Protein AF-A0A938BA21-F1 (afdb_monomer_lite)

Foldseek 3Di:
DDWEAAPVGQIADEDPVQQVCQCPVAVDVGFVVLVNVQRHDFFFWFQDPPDPQKIWGWHDDPPQKTWIWIARRVRSYTNHIHIGNDDDDGHTPDGDPVVVD

pLDDT: mean 94.54, std 6.04, range [58.44, 98.5]

Secondary structure (DSSP, 8-state):
-EEEE-TT--EEEE-HHHHHIIIIIS--S-HHHHHHHHHHS-SEEEEESSSTTEEEEEEE-TTS-EEEEEEETTTTEEEEEEEESSPPSEEEEEE-GGG--

Radius of gyration: 12.65 Å; chains: 1; bounding box: 28×26×35 Å

Structure (mmCIF, N/CA/C/O backbone):
data_AF-A0A938BA21-F1
#
_entry.id   AF-A0A938BA21-F1
#
loop_
_atom_site.group_PDB
_atom_site.id
_atom_site.type_symbol
_atom_site.label_atom_id
_atom_site.label_alt_id
_atom_site.label_comp_id
_atom_site.label_asym_id
_atom_site.label_entity_id
_atom_site.label_seq_id
_atom_site.pdbx_PDB_ins_code
_atom_site.Cartn_x
_atom_site.Cartn_y
_atom_site.Cartn_z
_atom_site.occupancy
_atom_site.B_iso_or_equiv
_atom_site.auth_seq_id
_atom_site.auth_comp_id
_atom_site.auth_asym_id
_atom_site.auth_atom_id
_atom_site.pdbx_PDB_model_num
ATOM 1 N N . MET A 1 1 ? 3.106 12.039 12.146 1.00 92.94 1 MET A N 1
ATOM 2 C CA . MET A 1 1 ? 2.099 11.088 11.623 1.00 92.94 1 MET A CA 1
ATOM 3 C C . MET A 1 1 ? 1.392 11.695 10.422 1.00 92.94 1 MET A C 1
ATOM 5 O O . MET A 1 1 ? 1.277 12.912 10.372 1.00 92.94 1 MET A O 1
ATOM 9 N N . GLU A 1 2 ? 0.890 10.875 9.500 1.00 96.19 2 GLU A N 1
ATOM 10 C CA . GLU A 1 2 ? 0.156 11.316 8.303 1.00 96.19 2 GLU A CA 1
ATOM 11 C C . GLU A 1 2 ? -1.136 10.506 8.121 1.00 96.19 2 GLU A C 1
ATOM 13 O O . GLU A 1 2 ? -1.182 9.330 8.482 1.00 96.19 2 GLU A O 1
ATOM 18 N N . PHE A 1 3 ? -2.157 11.111 7.509 1.00 97.44 3 PHE A N 1
ATOM 19 C CA . PHE A 1 3 ? -3.383 10.428 7.080 1.00 97.44 3 PHE A CA 1
ATOM 20 C C . PHE A 1 3 ? -3.451 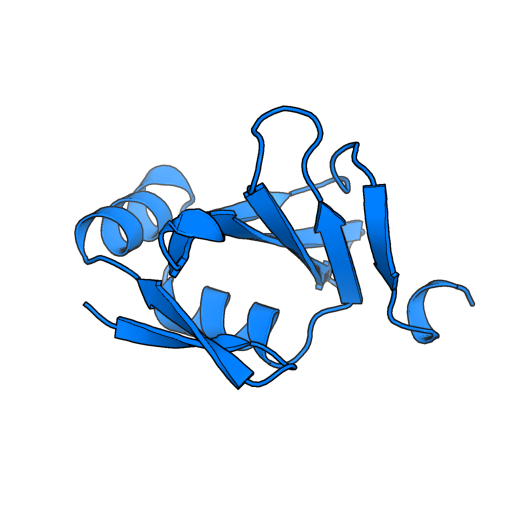10.418 5.555 1.00 97.44 3 PHE A C 1
ATOM 22 O O . PHE A 1 3 ? -3.305 11.463 4.915 1.00 97.44 3 PHE A O 1
ATOM 29 N N . ILE A 1 4 ? -3.636 9.240 4.961 1.00 97.44 4 ILE A N 1
ATOM 30 C CA . ILE A 1 4 ? -3.569 9.056 3.509 1.00 97.44 4 ILE A CA 1
ATOM 31 C C . ILE A 1 4 ? -4.812 8.311 3.032 1.00 97.44 4 ILE A C 1
ATOM 33 O O . ILE A 1 4 ? -5.161 7.272 3.581 1.00 97.44 4 ILE A O 1
ATOM 37 N N . ASN A 1 5 ? -5.454 8.845 1.994 1.00 96.75 5 ASN A N 1
ATOM 38 C CA . ASN A 1 5 ? -6.619 8.231 1.365 1.00 96.75 5 ASN A CA 1
ATOM 39 C C . ASN A 1 5 ? -6.204 7.222 0.289 1.00 96.75 5 ASN A C 1
ATOM 41 O O . ASN A 1 5 ? -5.252 7.477 -0.457 1.00 96.75 5 ASN A O 1
ATOM 45 N N . ASP A 1 6 ? -6.946 6.124 0.163 1.00 94.12 6 ASP A N 1
ATOM 46 C CA . ASP A 1 6 ? -6.897 5.276 -1.028 1.00 94.12 6 ASP A CA 1
ATOM 47 C C . ASP A 1 6 ? -7.862 5.723 -2.133 1.00 94.12 6 ASP A C 1
ATOM 49 O O . ASP A 1 6 ? -8.566 6.730 -2.019 1.00 94.12 6 ASP A O 1
ATOM 53 N N . LYS A 1 7 ? -7.871 4.960 -3.234 1.00 87.38 7 LYS A N 1
ATOM 54 C CA . LYS A 1 7 ? -8.720 5.218 -4.404 1.00 87.38 7 LYS A CA 1
ATOM 55 C C . LYS A 1 7 ? -10.225 5.198 -4.106 1.00 87.38 7 LYS A C 1
ATOM 57 O O . LYS A 1 7 ? -10.982 5.755 -4.894 1.00 87.38 7 LYS A O 1
ATOM 62 N N . ASP A 1 8 ? -10.643 4.531 -3.030 1.00 91.25 8 ASP A N 1
ATOM 63 C CA . ASP A 1 8 ? -12.046 4.349 -2.650 1.00 91.25 8 ASP A CA 1
ATOM 64 C C . ASP A 1 8 ? -12.443 5.299 -1.499 1.00 91.25 8 ASP A C 1
ATOM 66 O O . ASP A 1 8 ? -13.583 5.280 -1.041 1.00 91.25 8 ASP A O 1
ATOM 70 N N . GLY A 1 9 ? -11.522 6.168 -1.059 1.00 92.88 9 GLY A N 1
ATOM 71 C CA . GLY A 1 9 ? -11.742 7.145 0.006 1.00 92.88 9 GLY A CA 1
ATOM 72 C C . GLY A 1 9 ? -11.505 6.605 1.418 1.00 92.88 9 GLY A C 1
ATOM 73 O O . GLY A 1 9 ? -11.820 7.298 2.384 1.00 92.88 9 GLY A O 1
ATOM 74 N N . ASN A 1 10 ? -10.940 5.401 1.566 1.00 94.31 10 ASN A N 1
ATOM 75 C CA . ASN A 1 10 ? -10.558 4.878 2.876 1.00 94.31 10 ASN A CA 1
ATOM 76 C C . ASN A 1 10 ? -9.349 5.652 3.408 1.00 94.31 10 ASN A C 1
ATOM 78 O O . ASN A 1 10 ? -8.363 5.831 2.691 1.00 94.31 10 ASN A O 1
ATOM 82 N N . ILE A 1 11 ? -9.409 6.079 4.670 1.00 97.38 11 ILE A N 1
ATOM 83 C CA . ILE A 1 11 ? -8.334 6.828 5.329 1.00 97.38 11 ILE A CA 1
ATOM 84 C C . ILE A 1 11 ? -7.462 5.860 6.122 1.00 97.38 11 ILE A C 1
ATOM 86 O O . ILE A 1 11 ? -7.952 5.191 7.028 1.00 97.38 11 ILE A O 1
ATOM 90 N N . PHE A 1 12 ? -6.161 5.859 5.840 1.00 98.06 12 PHE A N 1
ATOM 91 C CA . PHE A 1 12 ? -5.170 5.097 6.589 1.00 98.06 12 PHE A CA 1
ATOM 92 C C . PHE A 1 12 ? -4.212 6.009 7.354 1.00 98.06 12 PHE A C 1
ATOM 94 O O . PHE A 1 12 ? -3.714 7.006 6.824 1.00 98.06 12 PHE A O 1
ATOM 101 N N . GLU A 1 13 ? -3.910 5.635 8.593 1.00 98.38 13 GLU A N 1
ATOM 102 C CA . GLU A 1 13 ? -2.884 6.266 9.414 1.00 98.38 13 GLU A CA 1
ATOM 103 C C . GLU A 1 13 ? -1.497 5.702 9.048 1.00 98.38 13 GLU A C 1
ATOM 105 O O . GLU A 1 13 ? -1.265 4.489 9.008 1.00 98.38 13 GLU A O 1
ATOM 110 N N . LEU A 1 14 ? -0.545 6.606 8.808 1.00 98.38 14 LEU A N 1
ATOM 111 C CA . LEU A 1 14 ? 0.873 6.318 8.627 1.00 98.38 14 LEU A CA 1
ATOM 112 C C . LEU A 1 14 ? 1.668 6.926 9.790 1.00 98.38 14 LEU A C 1
ATOM 114 O O . LEU A 1 14 ? 1.911 8.135 9.860 1.00 98.38 14 LEU A O 1
ATOM 118 N N . ARG A 1 15 ? 2.072 6.062 10.722 1.00 98.38 15 ARG A N 1
ATOM 119 C CA . ARG A 1 15 ? 2.799 6.442 11.943 1.00 98.38 15 ARG A CA 1
ATOM 120 C C . ARG A 1 15 ? 4.247 6.808 11.662 1.00 98.38 15 ARG A C 1
ATOM 122 O O . ARG A 1 15 ? 4.874 6.232 10.777 1.00 98.38 15 ARG A O 1
ATOM 129 N N . ASP A 1 16 ? 4.814 7.686 12.489 1.00 98.25 16 ASP A N 1
ATOM 130 C CA . ASP A 1 16 ? 6.215 8.117 12.356 1.00 98.25 16 ASP A CA 1
ATOM 131 C C . ASP A 1 16 ? 7.204 6.952 12.504 1.00 98.25 16 ASP A C 1
ATOM 133 O O . ASP A 1 16 ? 8.198 6.880 11.781 1.00 98.25 16 ASP A O 1
ATOM 137 N N . SER A 1 17 ? 6.896 5.978 13.367 1.00 97.75 17 SER A N 1
ATOM 138 C CA . SER A 1 17 ? 7.665 4.732 13.475 1.00 97.75 17 SER A CA 1
ATOM 139 C C . SER A 1 17 ? 7.648 3.924 12.174 1.00 97.75 17 SER A C 1
ATOM 141 O O . SER A 1 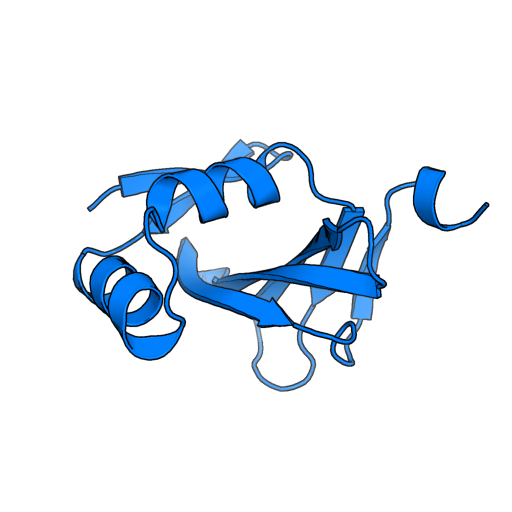17 ? 8.699 3.468 11.726 1.00 97.75 17 SER A O 1
ATOM 143 N N . THR A 1 18 ? 6.488 3.801 11.523 1.00 98.19 18 THR A N 1
ATOM 144 C CA . THR A 1 18 ? 6.362 3.146 10.215 1.00 98.19 18 THR A CA 1
ATOM 145 C C . THR A 1 18 ? 7.095 3.930 9.124 1.00 98.19 18 THR A C 1
ATOM 147 O O . THR A 1 18 ? 7.767 3.328 8.290 1.00 98.19 18 THR A O 1
ATOM 150 N N . ILE A 1 19 ? 7.035 5.267 9.140 1.00 98.31 19 ILE A N 1
ATOM 151 C CA . ILE A 1 19 ? 7.784 6.122 8.204 1.00 98.31 19 ILE A CA 1
ATOM 152 C C . ILE A 1 19 ? 9.285 5.844 8.32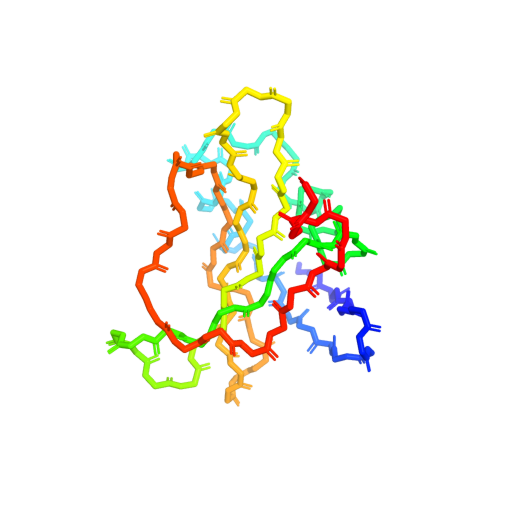0 1.00 98.31 19 ILE A C 1
ATOM 154 O O . ILE A 1 19 ? 9.940 5.617 7.303 1.00 98.31 19 ILE A O 1
ATOM 158 N N . ASN A 1 20 ? 9.824 5.819 9.540 1.00 97.88 20 ASN A N 1
ATOM 159 C CA . ASN A 1 20 ? 11.242 5.543 9.769 1.00 97.88 20 ASN A CA 1
ATOM 160 C C . ASN A 1 20 ? 11.608 4.106 9.366 1.00 97.88 20 ASN A C 1
ATOM 162 O O . ASN A 1 20 ? 12.594 3.901 8.665 1.00 97.88 20 ASN A O 1
ATOM 166 N N . HIS A 1 21 ? 10.765 3.121 9.693 1.00 98.00 21 HIS A N 1
ATOM 167 C CA . HIS A 1 21 ? 10.957 1.736 9.255 1.00 98.00 21 HIS A CA 1
ATOM 168 C C . HIS A 1 21 ? 11.041 1.609 7.725 1.00 98.00 21 HIS A C 1
ATOM 170 O O . HIS A 1 21 ? 11.943 0.951 7.208 1.00 98.00 21 HIS A O 1
ATOM 176 N N . ILE A 1 22 ? 10.148 2.276 6.989 1.00 98.19 22 ILE A N 1
ATOM 177 C CA . ILE A 1 22 ? 10.159 2.283 5.520 1.00 98.19 22 ILE A CA 1
ATOM 178 C C . ILE A 1 22 ? 11.403 3.001 4.983 1.00 98.19 22 ILE A C 1
ATOM 180 O O . ILE A 1 22 ? 12.049 2.516 4.047 1.00 98.19 22 ILE A O 1
ATOM 184 N N . ARG A 1 23 ? 11.754 4.151 5.569 1.00 98.12 23 ARG A N 1
ATOM 185 C CA . ARG A 1 23 ? 12.914 4.938 5.144 1.00 98.12 23 ARG A CA 1
ATOM 186 C C . ARG A 1 23 ? 14.203 4.141 5.284 1.00 98.12 23 ARG A C 1
ATOM 188 O O . ARG A 1 23 ? 14.945 4.017 4.312 1.00 98.12 23 ARG A O 1
ATOM 195 N N . ASP A 1 24 ? 14.420 3.556 6.453 1.00 96.88 24 ASP A N 1
ATOM 196 C CA . ASP A 1 24 ? 15.706 2.971 6.819 1.00 96.88 24 ASP A CA 1
ATOM 197 C C . ASP A 1 24 ? 15.773 1.488 6.432 1.00 96.88 24 ASP A C 1
ATOM 199 O O . ASP A 1 24 ? 16.735 1.040 5.803 1.00 96.88 24 ASP A O 1
ATOM 203 N N . GLY A 1 25 ? 14.714 0.730 6.728 1.00 96.62 25 GLY A N 1
ATOM 204 C CA . GLY A 1 25 ? 14.629 -0.708 6.463 1.00 96.62 25 GLY A CA 1
ATOM 205 C C . GLY A 1 25 ? 14.422 -1.051 4.988 1.00 96.62 25 GLY A C 1
ATOM 206 O O . GLY A 1 25 ? 14.939 -2.061 4.508 1.00 96.62 25 GLY A O 1
ATOM 207 N N . HIS A 1 26 ? 13.713 -0.200 4.240 1.00 95.75 26 HIS A N 1
ATOM 208 C CA . HIS A 1 26 ? 13.428 -0.420 2.816 1.00 95.75 26 HIS A CA 1
ATOM 209 C C . HIS A 1 26 ? 14.119 0.580 1.881 1.00 95.75 26 HIS A C 1
ATOM 211 O O . HIS A 1 26 ? 13.963 0.482 0.661 1.00 95.75 26 HIS A O 1
ATOM 217 N N . ARG A 1 27 ? 14.931 1.498 2.428 1.00 95.88 27 ARG A N 1
ATOM 218 C CA . ARG A 1 27 ? 15.720 2.495 1.679 1.00 95.88 27 ARG A CA 1
ATOM 219 C C . ARG A 1 27 ? 14.862 3.374 0.762 1.00 95.88 27 ARG A C 1
ATOM 221 O O . ARG A 1 27 ? 15.254 3.691 -0.363 1.00 95.88 27 ARG A O 1
ATOM 228 N N . ILE A 1 28 ? 13.679 3.764 1.233 1.00 97.25 28 ILE A N 1
ATOM 229 C CA . ILE A 1 28 ? 12.766 4.659 0.514 1.00 97.25 28 ILE A CA 1
ATOM 230 C C . ILE A 1 28 ? 12.959 6.088 1.025 1.00 97.25 28 ILE A C 1
ATOM 232 O O . ILE A 1 28 ? 12.535 6.422 2.125 1.00 97.25 28 ILE A O 1
ATOM 236 N N . ALA A 1 29 ? 13.573 6.954 0.215 1.00 95.94 29 ALA A N 1
ATOM 237 C CA . ALA A 1 29 ? 13.935 8.314 0.631 1.00 95.94 29 ALA A CA 1
ATOM 238 C C . ALA A 1 29 ? 12.736 9.156 1.116 1.00 95.94 29 ALA A C 1
ATOM 240 O O . ALA A 1 29 ? 12.846 9.871 2.111 1.00 95.94 29 ALA A O 1
ATOM 241 N N . ASN A 1 30 ? 11.585 9.041 0.442 1.00 97.50 30 ASN A N 1
ATOM 242 C CA . ASN A 1 30 ? 10.348 9.722 0.824 1.00 97.50 30 ASN A CA 1
ATOM 243 C C . ASN A 1 30 ? 9.196 8.707 0.991 1.00 97.50 30 ASN A C 1
ATOM 245 O O . ASN A 1 30 ? 8.478 8.436 0.025 1.00 97.50 30 ASN A O 1
ATOM 249 N N . PRO A 1 31 ? 9.033 8.113 2.191 1.00 98.06 31 PRO A N 1
ATOM 250 C CA . PRO A 1 31 ? 8.005 7.103 2.454 1.00 98.06 31 PRO A CA 1
ATOM 251 C C . PRO A 1 31 ? 6.577 7.605 2.242 1.00 98.06 31 PRO A C 1
ATOM 253 O O . PRO A 1 31 ? 5.754 6.884 1.687 1.00 98.06 31 PRO A O 1
ATOM 256 N N . VAL A 1 32 ? 6.286 8.842 2.655 1.00 98.06 32 VAL A N 1
ATOM 257 C CA . VAL A 1 32 ? 4.938 9.423 2.561 1.00 98.06 32 VAL A CA 1
ATOM 258 C C . VAL A 1 32 ? 4.530 9.560 1.099 1.00 98.06 32 VAL A C 1
ATOM 260 O O . VAL A 1 32 ? 3.461 9.093 0.712 1.00 98.06 32 VAL A O 1
ATOM 263 N N . GLU A 1 33 ? 5.406 10.130 0.270 1.00 98.00 33 GLU A N 1
ATOM 264 C CA . GLU A 1 33 ? 5.142 10.275 -1.163 1.00 98.00 33 GLU A CA 1
ATOM 265 C C . GLU A 1 33 ? 5.051 8.916 -1.863 1.00 98.00 33 GLU A C 1
ATOM 267 O O . GLU A 1 33 ? 4.174 8.695 -2.694 1.00 98.00 33 GLU A O 1
ATOM 272 N N . PHE A 1 34 ? 5.907 7.964 -1.477 1.00 97.75 34 PHE A N 1
ATOM 273 C CA . PHE A 1 34 ? 5.849 6.600 -1.998 1.00 97.75 34 PHE A CA 1
ATOM 274 C C . PHE A 1 34 ? 4.483 5.952 -1.748 1.00 97.75 34 PHE A C 1
ATOM 276 O O . PHE A 1 34 ? 3.918 5.348 -2.659 1.00 97.75 34 PHE A O 1
ATOM 283 N N . VAL A 1 35 ? 3.945 6.083 -0.532 1.00 98.19 35 VAL A N 1
ATOM 284 C CA . VAL A 1 35 ? 2.628 5.543 -0.177 1.00 98.19 35 VAL A CA 1
ATOM 285 C C . VAL A 1 35 ? 1.516 6.265 -0.937 1.00 98.19 35 VAL A C 1
ATOM 287 O O . VAL A 1 35 ? 0.684 5.599 -1.554 1.00 98.19 35 VAL A O 1
ATOM 290 N N . LYS A 1 36 ? 1.526 7.607 -0.952 1.00 97.50 36 LYS A N 1
ATOM 291 C CA . LYS A 1 36 ? 0.538 8.421 -1.681 1.00 97.50 36 LYS A CA 1
ATOM 292 C C . LYS A 1 36 ? 0.474 8.037 -3.159 1.00 97.50 36 LYS A C 1
ATOM 294 O O . LYS A 1 36 ? -0.610 7.827 -3.693 1.00 97.50 36 LYS A O 1
ATOM 299 N N . GLU A 1 37 ? 1.622 7.868 -3.809 1.00 95.88 37 GLU A N 1
ATOM 300 C CA . GLU A 1 37 ? 1.693 7.499 -5.224 1.00 95.88 37 GLU A CA 1
ATOM 301 C C . GLU A 1 37 ? 1.076 6.122 -5.518 1.00 95.88 37 GLU A C 1
ATOM 303 O O . GLU A 1 37 ? 0.462 5.928 -6.577 1.00 95.88 37 GLU A O 1
ATOM 308 N N . VAL A 1 38 ? 1.273 5.154 -4.616 1.00 97.19 38 VAL A N 1
ATOM 309 C CA . VAL A 1 38 ? 0.683 3.816 -4.744 1.00 97.19 38 VAL A CA 1
ATOM 310 C C . VAL A 1 38 ? -0.823 3.899 -4.565 1.00 97.19 38 VAL A C 1
ATOM 312 O O . VAL A 1 38 ? -1.548 3.458 -5.447 1.00 97.19 38 VAL A O 1
ATOM 315 N N . LEU A 1 39 ? -1.293 4.510 -3.479 1.00 96.50 39 LEU A N 1
ATOM 316 C CA . LEU A 1 39 ? -2.716 4.564 -3.148 1.00 96.50 39 LEU A CA 1
ATOM 317 C C . LEU A 1 39 ? -3.541 5.405 -4.139 1.00 96.50 39 LEU A C 1
ATOM 319 O O . LEU A 1 39 ? -4.685 5.059 -4.420 1.00 96.50 39 LEU A O 1
ATOM 323 N N . ALA A 1 40 ? -2.952 6.444 -4.739 1.00 93.12 40 ALA A N 1
ATOM 324 C CA . ALA A 1 40 ? -3.624 7.284 -5.734 1.00 93.12 40 ALA A CA 1
ATOM 325 C C . ALA A 1 40 ? -3.734 6.634 -7.126 1.00 93.12 40 ALA A C 1
ATOM 327 O O . ALA A 1 40 ? -4.610 6.976 -7.916 1.00 93.12 40 ALA A O 1
ATOM 328 N N . SER A 1 41 ? -2.813 5.734 -7.480 1.00 92.00 41 SER A N 1
ATOM 329 C CA . SER A 1 41 ? -2.753 5.138 -8.819 1.00 92.00 41 SER A CA 1
ATOM 330 C C . SER A 1 41 ? -2.128 3.748 -8.735 1.00 92.00 41 SER A C 1
ATOM 332 O O . SER A 1 41 ? -0.994 3.517 -9.163 1.00 92.00 41 SER A O 1
ATOM 334 N N . LEU A 1 42 ? -2.888 2.833 -8.145 1.00 94.62 42 LEU A N 1
ATOM 335 C CA . LEU A 1 42 ? -2.541 1.424 -8.038 1.00 94.62 42 LEU A CA 1
ATOM 336 C C . LEU A 1 42 ? -2.978 0.630 -9.273 1.00 94.62 42 LEU A C 1
ATOM 338 O O . LEU A 1 42 ? -3.867 1.024 -10.028 1.00 94.62 42 LEU A O 1
ATOM 342 N N . ASP A 1 43 ? -2.352 -0.525 -9.440 1.00 95.56 43 ASP A N 1
ATOM 343 C CA . ASP A 1 43 ? -2.621 -1.477 -10.506 1.00 95.56 43 ASP A CA 1
ATOM 344 C C . ASP A 1 43 ? -3.255 -2.780 -10.001 1.00 95.56 43 ASP A C 1
ATOM 346 O O . ASP A 1 43 ? -3.919 -3.467 -10.774 1.00 95.56 43 ASP A O 1
ATOM 350 N N . ALA A 1 44 ? -3.099 -3.116 -8.717 1.00 96.00 44 ALA A N 1
ATOM 351 C CA . ALA A 1 44 ? -3.762 -4.270 -8.116 1.00 96.00 44 ALA A CA 1
ATOM 352 C C . ALA A 1 44 ? -4.029 -4.079 -6.616 1.00 96.00 44 ALA A C 1
ATOM 354 O O . ALA A 1 44 ? -3.261 -3.405 -5.926 1.00 96.00 44 ALA A O 1
ATOM 355 N N . ILE A 1 45 ? -5.086 -4.731 -6.127 1.00 96.81 45 ILE A N 1
ATOM 356 C CA . ILE A 1 45 ? -5.382 -4.927 -4.703 1.00 96.81 45 ILE A CA 1
ATOM 357 C C . ILE A 1 45 ? -5.474 -6.424 -4.450 1.00 96.81 45 ILE A C 1
ATOM 359 O O . ILE A 1 45 ? -6.253 -7.122 -5.106 1.00 96.81 45 ILE A O 1
ATOM 363 N N . ILE A 1 46 ? -4.691 -6.902 -3.490 1.00 97.25 46 ILE A N 1
ATOM 364 C CA . ILE A 1 46 ? -4.679 -8.302 -3.077 1.00 97.25 46 ILE A CA 1
ATOM 365 C C . ILE A 1 46 ? -4.957 -8.369 -1.580 1.00 97.25 46 ILE A C 1
ATOM 367 O O . ILE A 1 46 ? -4.314 -7.681 -0.792 1.00 97.25 46 ILE A O 1
ATOM 371 N N . GLU A 1 47 ? -5.900 -9.211 -1.190 1.00 97.38 47 GLU A N 1
ATOM 372 C CA . GLU A 1 47 ? -6.098 -9.609 0.197 1.00 97.38 47 GLU A CA 1
ATOM 373 C C . GLU A 1 47 ? -5.083 -10.698 0.550 1.00 97.38 47 GLU A C 1
ATOM 375 O O . GLU A 1 47 ? -4.989 -11.727 -0.129 1.00 97.38 47 GLU A O 1
ATOM 380 N N . SER A 1 48 ? -4.282 -10.429 1.580 1.00 96.00 48 SER A N 1
ATOM 381 C CA . SER A 1 48 ? -3.234 -11.327 2.060 1.00 96.00 48 SER A CA 1
ATOM 382 C C . SER A 1 48 ? -3.838 -12.628 2.582 1.00 96.00 48 SER A C 1
ATOM 384 O O . SER A 1 48 ? -4.830 -12.613 3.304 1.00 96.00 48 SER A O 1
ATOM 386 N N . ASN A 1 49 ? -3.202 -13.759 2.277 1.00 94.62 49 ASN A N 1
ATOM 387 C CA . ASN A 1 49 ? -3.544 -15.058 2.862 1.00 94.62 49 ASN A CA 1
ATOM 388 C C . ASN A 1 49 ? -2.742 -15.384 4.137 1.00 94.62 49 ASN A C 1
ATOM 390 O O . ASN A 1 49 ? -2.972 -16.426 4.745 1.00 94.62 49 ASN A O 1
ATOM 394 N N . TRP A 1 50 ? -1.796 -14.530 4.537 1.00 90.56 50 TRP A N 1
ATOM 395 C CA . TRP A 1 50 ? -0.935 -14.774 5.704 1.00 90.56 50 TRP A CA 1
ATOM 396 C C . TRP A 1 50 ? -1.440 -14.135 6.989 1.00 90.56 50 TRP A C 1
ATOM 398 O O . TRP A 1 50 ? -1.101 -14.587 8.078 1.00 90.56 50 TRP A O 1
ATOM 408 N N . GLU A 1 51 ? -2.196 -13.050 6.862 1.00 92.81 51 GLU A N 1
ATOM 409 C CA . GLU A 1 51 ? -2.684 -12.275 7.992 1.00 92.81 51 GLU A CA 1
ATOM 410 C C . GLU A 1 51 ? -4.054 -11.710 7.641 1.00 92.81 51 GLU A C 1
ATOM 412 O O . GLU A 1 51 ? -4.198 -10.951 6.678 1.00 92.81 51 GLU A O 1
ATOM 417 N N . GLU A 1 52 ? -5.053 -12.091 8.431 1.00 93.56 52 GLU A N 1
ATOM 418 C CA . GLU A 1 52 ? -6.431 -11.654 8.250 1.00 93.56 52 GLU A CA 1
ATOM 419 C C . GLU A 1 52 ? -6.543 -10.125 8.328 1.00 93.56 52 GLU A C 1
ATOM 421 O O . GLU A 1 52 ? -5.855 -9.459 9.106 1.00 93.56 52 GLU A O 1
ATOM 426 N N . GLY A 1 53 ? -7.390 -9.551 7.472 1.00 94.94 53 GLY A N 1
ATOM 427 C CA . GLY A 1 53 ? -7.584 -8.104 7.403 1.00 94.94 53 GLY A CA 1
ATOM 428 C C . GLY A 1 53 ? -6.394 -7.330 6.828 1.00 94.94 53 GLY A C 1
ATOM 429 O O . GLY A 1 53 ? -6.392 -6.102 6.890 1.00 94.94 53 GLY A O 1
ATOM 430 N N . THR A 1 54 ? -5.385 -8.003 6.263 1.00 97.62 54 THR A N 1
ATOM 431 C CA . THR A 1 54 ? -4.258 -7.337 5.601 1.00 97.62 54 THR A CA 1
ATOM 432 C C . THR A 1 54 ? -4.498 -7.197 4.102 1.00 97.62 54 THR A C 1
ATOM 434 O O . THR A 1 54 ? -4.674 -8.187 3.391 1.00 97.62 54 THR A O 1
ATOM 437 N N . ILE A 1 55 ? -4.431 -5.963 3.603 1.00 97.75 55 ILE A N 1
ATOM 438 C CA . ILE A 1 55 ? -4.566 -5.642 2.179 1.00 97.75 55 ILE A CA 1
ATOM 439 C C . ILE A 1 55 ? -3.229 -5.154 1.618 1.00 97.75 55 ILE A C 1
ATOM 441 O O . ILE A 1 55 ? -2.468 -4.426 2.258 1.00 97.75 55 ILE A O 1
ATOM 445 N N . LEU A 1 56 ? -2.940 -5.586 0.396 1.00 98.06 56 LEU A N 1
ATOM 446 C CA . LEU A 1 56 ? -1.721 -5.320 -0.346 1.00 98.06 56 LEU A CA 1
ATOM 447 C C . LEU A 1 56 ? -2.067 -4.488 -1.587 1.00 98.06 56 LEU A C 1
ATOM 449 O O . LEU A 1 56 ? -2.654 -5.001 -2.544 1.00 98.06 56 LEU A O 1
ATOM 453 N N . TYR A 1 57 ? -1.682 -3.214 -1.588 1.00 98.12 57 TYR A N 1
ATOM 454 C CA . TYR A 1 57 ? -1.830 -2.329 -2.743 1.00 98.12 57 TYR A CA 1
ATOM 455 C C . TYR A 1 57 ? -0.558 -2.353 -3.583 1.00 98.12 57 TYR A C 1
ATOM 457 O O . TYR A 1 57 ? 0.530 -2.048 -3.089 1.00 98.12 57 TYR A O 1
ATOM 465 N N . TYR A 1 58 ? -0.692 -2.670 -4.867 1.00 97.38 58 TYR A N 1
ATOM 466 C CA . TYR A 1 58 ? 0.427 -2.755 -5.799 1.00 97.38 58 TYR A CA 1
ATOM 467 C C . TYR A 1 58 ? 0.346 -1.686 -6.874 1.00 97.38 58 TYR A C 1
ATOM 469 O O . TYR A 1 58 ? -0.704 -1.481 -7.471 1.00 97.38 58 TYR A O 1
ATOM 477 N N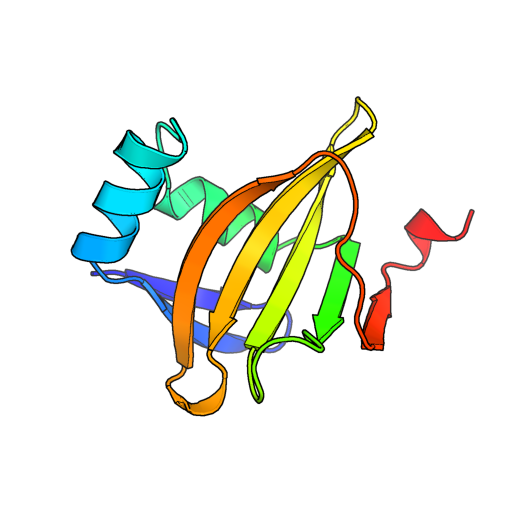 . LYS A 1 59 ? 1.495 -1.108 -7.219 1.00 96.25 59 LYS A N 1
ATOM 478 C CA . LYS A 1 59 ? 1.694 -0.290 -8.420 1.00 96.25 59 LYS A CA 1
ATOM 479 C C . LYS A 1 59 ? 2.886 -0.815 -9.211 1.00 96.25 59 LYS A C 1
ATOM 481 O O . LYS A 1 59 ? 4.003 -0.891 -8.690 1.00 96.25 59 LYS A O 1
ATOM 486 N N . LYS A 1 60 ? 2.670 -1.191 -10.468 1.00 93.81 60 LYS A N 1
ATOM 487 C CA . LYS A 1 60 ? 3.693 -1.751 -11.354 1.00 93.81 60 LYS A CA 1
ATOM 488 C C . LYS A 1 60 ? 4.692 -0.670 -11.772 1.00 93.81 60 LYS A C 1
ATOM 490 O O . LYS A 1 60 ? 4.347 0.467 -12.079 1.00 93.81 60 LYS A O 1
ATOM 495 N N . ARG A 1 61 ? 5.971 -1.039 -11.827 1.00 90.75 61 ARG A N 1
ATOM 496 C CA . ARG A 1 61 ? 7.065 -0.226 -12.379 1.00 90.75 61 ARG A CA 1
ATOM 497 C C . ARG A 1 61 ? 7.504 -0.771 -13.738 1.00 90.75 61 ARG A C 1
ATOM 499 O O . ARG A 1 61 ? 7.280 -1.932 -14.068 1.00 90.75 61 ARG A O 1
ATOM 506 N N . ARG A 1 62 ? 8.233 0.052 -14.504 1.00 79.12 62 ARG A N 1
ATOM 507 C CA . ARG A 1 62 ? 8.727 -0.273 -15.860 1.00 79.12 62 ARG A CA 1
ATOM 508 C C . ARG A 1 62 ? 9.583 -1.551 -15.971 1.00 79.12 62 ARG A C 1
ATOM 510 O O . ARG A 1 62 ? 9.704 -2.075 -17.067 1.00 79.12 62 ARG A O 1
ATOM 517 N N . ARG A 1 63 ? 10.195 -2.046 -14.884 1.00 75.81 63 ARG A N 1
ATOM 518 C CA . ARG A 1 63 ? 11.147 -3.183 -14.894 1.00 75.81 63 ARG A CA 1
ATOM 519 C C . ARG A 1 63 ? 10.663 -4.403 -14.099 1.00 75.81 63 ARG A C 1
ATOM 521 O O . ARG A 1 63 ? 11.440 -4.993 -13.357 1.00 75.81 63 ARG A O 1
ATOM 528 N N . SER A 1 64 ? 9.383 -4.752 -14.221 1.00 79.38 64 SER A N 1
ATOM 529 C CA . SER A 1 64 ? 8.805 -5.949 -13.578 1.00 79.38 64 SER A CA 1
ATOM 530 C C . SER A 1 64 ? 8.991 -5.992 -12.057 1.00 79.38 64 SER A C 1
ATOM 532 O O . SER A 1 64 ? 9.170 -7.051 -11.469 1.00 79.38 64 SER A O 1
ATOM 534 N N . SER A 1 65 ? 8.969 -4.825 -11.419 1.00 92.75 65 SER A N 1
ATOM 535 C CA . SER A 1 65 ? 8.881 -4.691 -9.968 1.00 92.75 65 SER A CA 1
ATOM 536 C C . SER A 1 65 ? 7.655 -3.872 -9.615 1.00 92.75 65 SER A C 1
ATOM 538 O O . SER A 1 65 ? 7.094 -3.169 -10.458 1.00 92.75 65 SER A O 1
ATOM 540 N N . TYR A 1 66 ? 7.246 -3.959 -8.364 1.00 95.75 66 TYR A N 1
ATOM 541 C CA . TYR A 1 66 ? 6.078 -3.299 -7.834 1.00 95.75 66 TYR A CA 1
ATOM 542 C C . TYR A 1 66 ? 6.481 -2.414 -6.669 1.00 95.75 66 TYR A C 1
ATOM 544 O O . TYR A 1 66 ? 7.357 -2.762 -5.877 1.00 95.75 66 TYR A O 1
ATOM 552 N N . LYS A 1 67 ? 5.835 -1.260 -6.569 1.00 97.31 67 LYS A N 1
ATOM 553 C CA . LYS A 1 67 ? 5.692 -0.571 -5.294 1.00 97.31 67 LYS A CA 1
ATOM 554 C C . LYS A 1 67 ? 4.539 -1.242 -4.563 1.00 97.31 67 LYS A C 1
ATOM 556 O O . LYS A 1 67 ? 3.471 -1.399 -5.153 1.00 97.31 67 LYS A O 1
ATOM 561 N N . LEU A 1 68 ? 4.782 -1.663 -3.334 1.00 97.88 68 LEU A N 1
ATOM 562 C CA . LEU A 1 68 ? 3.816 -2.342 -2.488 1.00 97.88 68 LEU A CA 1
ATOM 563 C C . LEU A 1 68 ? 3.583 -1.500 -1.237 1.00 97.88 68 LEU A C 1
ATOM 565 O O . LEU A 1 68 ? 4.546 -1.080 -0.598 1.00 97.88 68 LEU A O 1
ATOM 569 N N . VAL A 1 69 ? 2.318 -1.277 -0.896 1.00 98.50 69 VAL A N 1
ATOM 570 C CA . VAL A 1 69 ? 1.875 -0.749 0.398 1.00 98.50 69 VAL A CA 1
ATOM 571 C C . VAL A 1 69 ? 1.047 -1.825 1.089 1.00 98.50 69 VAL A C 1
ATOM 573 O O . VAL A 1 69 ? 0.117 -2.371 0.498 1.00 98.50 69 VAL A O 1
ATOM 576 N N . VAL A 1 70 ? 1.403 -2.131 2.333 1.00 98.25 70 VAL A N 1
ATOM 577 C CA . VAL A 1 70 ? 0.717 -3.115 3.173 1.00 98.25 70 VAL A CA 1
ATOM 578 C C . VAL A 1 70 ? -0.115 -2.364 4.199 1.00 98.25 70 VAL A C 1
ATOM 580 O O . VAL A 1 70 ? 0.438 -1.566 4.959 1.00 98.25 70 VAL A O 1
ATOM 583 N N . VAL A 1 71 ? -1.414 -2.639 4.255 1.00 98.06 71 VAL A N 1
ATOM 584 C CA . VAL A 1 71 ? -2.320 -2.044 5.243 1.00 98.06 71 VAL A CA 1
ATOM 585 C C . VAL A 1 71 ? -2.993 -3.110 6.096 1.00 98.06 71 VAL A C 1
ATOM 587 O O . VAL A 1 71 ? -3.264 -4.211 5.625 1.00 98.06 71 VAL A O 1
ATOM 590 N N . ASN A 1 72 ? -3.290 -2.762 7.342 1.00 97.56 72 ASN A N 1
ATOM 591 C CA . ASN A 1 72 ? -4.198 -3.484 8.218 1.00 97.56 72 ASN A CA 1
ATOM 592 C C . ASN A 1 72 ? -5.551 -2.763 8.196 1.00 97.56 72 ASN A C 1
ATOM 594 O O . ASN A 1 72 ? -5.653 -1.636 8.684 1.00 97.56 72 ASN A O 1
ATOM 598 N N . MET A 1 73 ? -6.570 -3.399 7.623 1.00 95.38 73 MET A N 1
ATOM 599 C CA . MET A 1 73 ? -7.917 -2.838 7.507 1.00 95.38 73 MET A CA 1
ATOM 600 C C . MET A 1 73 ? -8.612 -2.674 8.865 1.00 95.38 73 MET A C 1
ATOM 602 O O . MET A 1 73 ? -9.144 -1.593 9.098 1.00 95.38 73 MET A O 1
ATOM 606 N N . PRO A 1 74 ? -8.583 -3.653 9.798 1.00 95.88 74 PRO A N 1
ATOM 607 C CA . PRO A 1 74 ? -9.231 -3.488 11.103 1.00 95.88 74 PRO A CA 1
ATOM 608 C C . PRO A 1 74 ? -8.764 -2.254 11.883 1.00 95.88 74 PRO A C 1
ATOM 610 O O . PRO A 1 74 ? -9.544 -1.646 12.611 1.00 95.88 74 PRO A O 1
ATOM 613 N N . GLN A 1 75 ? -7.490 -1.886 11.737 1.00 96.31 75 GLN A N 1
ATOM 614 C CA . GLN A 1 75 ? -6.893 -0.748 12.432 1.00 96.31 75 GLN A CA 1
ATOM 615 C C . GLN A 1 75 ? -6.782 0.510 11.564 1.00 96.31 75 GLN A C 1
ATOM 617 O O . GLN A 1 75 ? -6.351 1.541 12.071 1.00 96.31 75 GLN A O 1
ATOM 622 N N . ASN A 1 76 ? -7.128 0.438 10.276 1.00 96.81 76 ASN A N 1
ATOM 623 C CA . ASN A 1 76 ? -6.866 1.486 9.287 1.00 96.81 76 ASN A CA 1
ATOM 624 C C . ASN A 1 76 ? -5.410 1.991 9.324 1.00 96.81 76 ASN A C 1
ATOM 626 O O . ASN A 1 76 ? -5.148 3.192 9.297 1.00 96.81 76 ASN A O 1
ATOM 630 N N . LEU A 1 77 ? -4.445 1.070 9.383 1.00 97.88 77 LEU A N 1
ATOM 631 C CA . LEU A 1 77 ? -3.020 1.392 9.512 1.00 97.88 77 LEU A CA 1
ATOM 632 C C . LEU A 1 77 ? -2.215 0.937 8.306 1.00 97.88 77 LEU A C 1
ATOM 634 O O . LEU A 1 77 ? -2.307 -0.215 7.889 1.00 97.88 77 LEU A O 1
ATOM 638 N N . ILE A 1 78 ? -1.317 1.791 7.822 1.00 98.50 78 ILE A N 1
ATOM 639 C CA . ILE A 1 78 ? -0.235 1.348 6.941 1.00 98.50 78 ILE A CA 1
ATOM 640 C C . ILE A 1 78 ? 0.832 0.663 7.799 1.00 98.50 78 ILE A C 1
ATOM 642 O O . ILE A 1 78 ? 1.433 1.277 8.683 1.00 98.50 78 ILE A O 1
ATOM 646 N N . LYS A 1 79 ? 1.079 -0.624 7.529 1.00 98.00 79 LYS A N 1
ATOM 647 C CA . LYS A 1 79 ? 2.073 -1.442 8.240 1.00 98.00 79 LYS A CA 1
ATOM 648 C C . LYS A 1 79 ? 3.481 -1.225 7.702 1.00 98.00 79 LYS A C 1
ATOM 650 O O . LYS A 1 79 ? 4.432 -1.166 8.472 1.00 98.00 79 LYS A O 1
ATOM 655 N N . THR A 1 80 ? 3.620 -1.156 6.379 1.00 98.31 80 THR A N 1
ATOM 656 C CA . THR A 1 80 ? 4.896 -0.919 5.694 1.00 98.31 80 THR A CA 1
ATOM 657 C C . THR A 1 80 ? 4.662 -0.594 4.214 1.00 98.31 80 THR A C 1
ATOM 659 O O . THR A 1 80 ? 3.561 -0.764 3.687 1.00 98.31 80 THR A O 1
ATOM 662 N N . ALA A 1 81 ? 5.711 -0.150 3.529 1.00 98.31 81 ALA A N 1
ATOM 663 C CA . ALA A 1 81 ? 5.750 0.024 2.089 1.00 98.31 81 ALA A CA 1
ATOM 664 C C . ALA A 1 81 ? 7.161 -0.253 1.557 1.00 98.31 81 ALA A C 1
ATOM 666 O O . ALA A 1 81 ? 8.150 0.170 2.154 1.00 98.31 81 ALA A O 1
ATOM 667 N N . TYR A 1 82 ? 7.268 -0.966 0.437 1.00 97.94 82 TYR A N 1
ATOM 668 C CA . TYR A 1 82 ? 8.561 -1.360 -0.123 1.00 97.94 82 TYR A CA 1
ATOM 669 C C . TYR A 1 82 ? 8.490 -1.716 -1.610 1.00 97.94 82 TYR A C 1
ATOM 671 O O . TYR A 1 82 ? 7.428 -1.731 -2.236 1.00 97.94 82 TYR A O 1
ATOM 679 N N . LEU A 1 83 ? 9.660 -1.967 -2.200 1.00 96.81 83 LEU A N 1
ATOM 680 C CA . LEU A 1 83 ? 9.787 -2.483 -3.558 1.00 96.81 83 LEU A CA 1
ATOM 681 C C . LEU A 1 83 ? 9.807 -4.008 -3.549 1.00 96.81 83 LEU A C 1
ATOM 683 O O . LEU A 1 83 ? 10.635 -4.614 -2.876 1.00 96.81 83 LEU A O 1
ATOM 687 N N . GLU A 1 84 ? 8.962 -4.615 -4.368 1.00 95.31 84 GLU A N 1
ATOM 688 C CA . GLU A 1 84 ? 8.822 -6.064 -4.464 1.00 95.31 84 GLU A CA 1
ATOM 689 C C . GLU A 1 84 ? 8.964 -6.525 -5.924 1.00 95.31 84 GLU A C 1
ATOM 691 O O . GLU A 1 84 ? 8.591 -5.818 -6.859 1.00 95.31 84 GLU A O 1
ATOM 696 N N . ARG A 1 85 ? 9.540 -7.705 -6.158 1.00 93.75 85 ARG A N 1
ATOM 697 C CA . ARG A 1 85 ? 9.765 -8.245 -7.510 1.00 93.75 85 ARG A CA 1
ATOM 698 C C . ARG A 1 85 ? 8.554 -8.987 -8.063 1.00 93.75 85 ARG A C 1
ATOM 700 O O . ARG A 1 85 ? 8.417 -9.103 -9.276 1.00 93.75 85 ARG A O 1
ATOM 707 N N . ARG A 1 86 ? 7.698 -9.529 -7.199 1.00 91.75 86 ARG A N 1
ATOM 708 C CA . ARG A 1 86 ? 6.534 -10.335 -7.591 1.00 91.75 86 ARG A CA 1
ATOM 709 C C . ARG A 1 86 ? 5.340 -10.002 -6.713 1.00 91.75 86 ARG A C 1
ATOM 711 O O . ARG A 1 86 ? 5.507 -9.762 -5.524 1.00 91.75 86 ARG A O 1
ATOM 718 N N . MET A 1 87 ? 4.142 -10.021 -7.287 1.00 91.81 87 MET A N 1
ATOM 719 C CA . MET A 1 87 ? 2.942 -9.965 -6.457 1.00 91.81 87 MET A CA 1
ATOM 720 C C . MET A 1 87 ? 2.931 -11.168 -5.518 1.00 91.81 87 MET A C 1
ATOM 722 O O . MET A 1 87 ? 3.282 -12.280 -5.919 1.00 91.81 87 MET A O 1
ATOM 726 N N . LYS A 1 88 ? 2.590 -10.911 -4.262 1.00 92.31 88 LYS A N 1
ATOM 727 C CA . LYS A 1 88 ? 2.405 -11.951 -3.262 1.00 92.31 88 LYS A CA 1
ATOM 728 C C . LYS A 1 88 ? 1.149 -12.769 -3.560 1.00 92.31 88 LYS A C 1
ATOM 730 O O . LYS A 1 88 ? 0.236 -12.287 -4.228 1.00 92.31 88 LYS A O 1
ATOM 735 N N . GLU A 1 89 ? 1.129 -13.997 -3.055 1.00 91.25 89 GLU A N 1
ATOM 736 C CA . GLU A 1 89 ? -0.057 -14.847 -3.101 1.00 91.25 89 GLU A CA 1
ATOM 737 C C . GLU A 1 89 ? -1.170 -14.260 -2.227 1.00 91.25 89 GLU A C 1
ATOM 739 O O . GLU A 1 89 ? -0.911 -13.569 -1.242 1.00 91.25 89 GLU A O 1
ATOM 744 N N . GLY A 1 90 ? -2.414 -14.506 -2.622 1.00 94.06 90 GLY A N 1
ATOM 745 C CA . GLY A 1 90 ? -3.584 -13.952 -1.960 1.00 94.06 90 GLY A CA 1
ATOM 746 C C . GLY A 1 90 ? -4.780 -13.884 -2.898 1.00 94.06 90 GLY A C 1
ATOM 747 O O . GLY A 1 90 ? -4.701 -14.252 -4.074 1.00 94.06 90 GLY A O 1
ATOM 748 N N . LYS A 1 91 ? -5.904 -13.40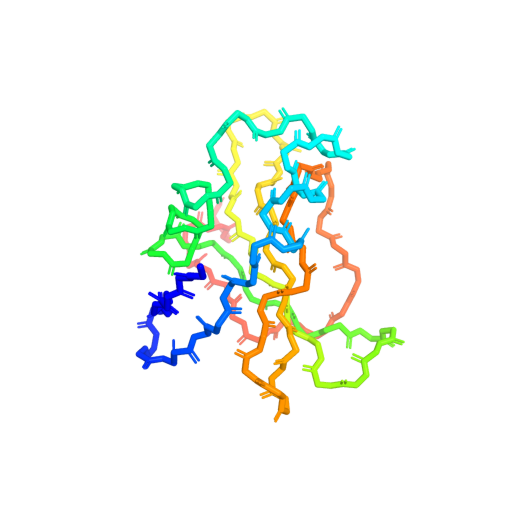3 -2.375 1.00 96.38 91 LYS A N 1
ATOM 749 C CA . LYS A 1 91 ? -7.124 -13.227 -3.159 1.00 96.38 91 LYS A CA 1
ATOM 750 C C . LYS A 1 91 ? -7.069 -11.884 -3.874 1.00 96.38 91 LYS A C 1
ATOM 752 O O . LYS A 1 91 ? -6.963 -10.833 -3.249 1.00 96.38 91 LYS A O 1
ATOM 757 N N . ILE A 1 92 ? -7.157 -11.912 -5.198 1.00 95.56 92 ILE A N 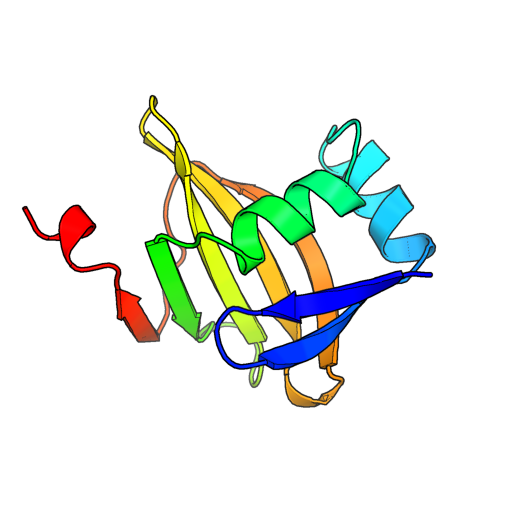1
ATOM 758 C CA . ILE A 1 92 ? -7.230 -10.693 -6.003 1.00 95.56 92 ILE A CA 1
ATOM 759 C C . ILE A 1 92 ? -8.589 -10.038 -5.753 1.00 95.56 92 ILE A C 1
ATOM 761 O O . ILE A 1 92 ? -9.627 -10.596 -6.101 1.00 95.56 92 ILE A O 1
ATOM 765 N N . ILE A 1 93 ? -8.570 -8.851 -5.153 1.00 95.56 93 ILE A N 1
ATOM 766 C CA . ILE A 1 93 ? -9.768 -8.043 -4.902 1.00 95.56 93 ILE A CA 1
ATOM 767 C C . ILE A 1 93 ? -10.051 -7.146 -6.101 1.00 95.56 93 ILE A C 1
ATOM 769 O O . ILE A 1 93 ? -11.199 -6.955 -6.493 1.00 95.56 93 ILE A O 1
ATOM 773 N N . TRP A 1 94 ? -8.993 -6.604 -6.704 1.00 95.81 94 TRP A N 1
ATOM 774 C CA . TRP A 1 94 ? -9.113 -5.707 -7.841 1.00 95.81 94 TRP A CA 1
ATOM 775 C C . TRP A 1 94 ? -7.858 -5.730 -8.711 1.00 95.81 94 TRP A C 1
ATOM 777 O O . TRP A 1 94 ? -6.738 -5.820 -8.205 1.00 95.81 94 TRP A O 1
ATOM 787 N N . LEU A 1 95 ? -8.049 -5.589 -10.022 1.00 94.75 95 LEU A N 1
ATOM 788 C CA . LEU A 1 95 ? -6.984 -5.408 -11.005 1.00 94.75 95 LEU A CA 1
ATOM 789 C C . LEU A 1 95 ? -7.331 -4.255 -11.935 1.00 94.75 95 LEU A C 1
ATOM 791 O O . LEU A 1 95 ? -8.442 -4.173 -12.461 1.00 94.75 95 LEU A O 1
ATOM 795 N N . ASN A 1 96 ? -6.348 -3.402 -12.198 1.00 92.00 96 ASN A N 1
ATOM 796 C CA . ASN A 1 96 ? -6.445 -2.389 -13.231 1.00 92.00 96 ASN A CA 1
ATOM 797 C C . ASN A 1 96 ? -6.576 -3.088 -14.598 1.00 92.00 96 ASN A C 1
ATOM 799 O O . ASN A 1 96 ? -5.687 -3.864 -14.960 1.00 92.00 96 ASN A O 1
ATOM 803 N N . PRO A 1 97 ? -7.615 -2.796 -15.405 1.00 88.12 97 PRO A N 1
ATOM 804 C CA . PRO A 1 97 ? -7.821 -3.435 -16.708 1.00 88.12 97 PRO A CA 1
ATOM 805 C C . PRO A 1 97 ? -6.624 -3.330 -17.662 1.00 88.12 97 PRO A C 1
ATOM 807 O O . PRO A 1 97 ? -6.444 -4.177 -18.534 1.00 88.12 97 PRO A O 1
ATOM 810 N N . LYS A 1 98 ? -5.770 -2.310 -17.492 1.00 85.81 98 LYS A N 1
ATOM 811 C CA . LYS A 1 98 ? -4.533 -2.146 -18.272 1.00 85.81 98 LYS A CA 1
ATOM 812 C C . LYS A 1 98 ? -3.485 -3.232 -17.997 1.00 85.81 98 LYS A C 1
ATOM 814 O O . LYS A 1 98 ? -2.546 -3.350 -18.772 1.00 85.81 98 LYS A O 1
ATOM 819 N N . MET A 1 99 ? -3.620 -4.003 -16.917 1.00 79.06 99 MET A N 1
ATOM 820 C CA . MET A 1 99 ? -2.714 -5.105 -16.580 1.00 79.06 99 MET A CA 1
ATOM 821 C C . MET A 1 99 ? -3.021 -6.417 -17.304 1.00 79.06 99 MET A C 1
ATOM 823 O O . MET A 1 99 ? -2.155 -7.284 -17.339 1.00 79.06 99 MET A O 1
ATOM 827 N N . VAL A 1 100 ? -4.239 -6.576 -17.826 1.00 72.19 100 VAL A N 1
ATOM 828 C CA . VAL A 1 100 ? -4.739 -7.838 -18.407 1.00 72.19 100 VAL A CA 1
ATOM 829 C C . VAL A 1 100 ? -4.488 -7.905 -19.925 1.00 72.19 100 VAL A C 1
ATOM 831 O O . VAL A 1 100 ? -4.829 -8.889 -20.570 1.00 72.19 100 VAL A O 1
ATOM 834 N N . ARG A 1 101 ? -3.899 -6.850 -20.500 1.00 58.44 101 ARG A N 1
ATOM 835 C CA . ARG A 1 101 ? -3.596 -6.729 -21.930 1.00 58.44 101 ARG A CA 1
ATOM 836 C C . ARG A 1 101 ? -2.155 -7.092 -22.252 1.00 58.44 101 ARG A C 1
ATOM 838 O O . ARG A 1 101 ? -1.270 -6.752 -21.434 1.00 58.44 101 ARG A O 1
#

Sequence (101 aa):
MEFINDKDGNIFELRDSTINHIRDGHRIANPVEFVKEVLASLDAIIESNWEEGTILYYKKRRRSSYKLVVVNMPQNLIKTAYLERRMKEGKIIWLNPKMVR